Protein AF-A0A931XSV0-F1 (afdb_monomer)

pLDDT: mean 87.69, std 12.99, range [43.94, 98.12]

Structure (mmCIF, N/CA/C/O backbone):
data_AF-A0A931XSV0-F1
#
_entry.id   AF-A0A931XSV0-F1
#
loop_
_atom_site.group_PDB
_atom_site.id
_atom_site.type_symbol
_atom_site.label_atom_id
_atom_site.label_alt_id
_atom_site.label_comp_id
_atom_site.label_asym_id
_atom_site.label_entity_id
_atom_site.label_seq_id
_atom_site.pdbx_PDB_ins_code
_atom_site.Cartn_x
_atom_site.Cartn_y
_atom_site.Cartn_z
_atom_site.occupancy
_atom_site.B_iso_or_equiv
_atom_site.auth_seq_id
_atom_site.auth_comp_id
_atom_site.auth_asym_id
_atom_site.auth_atom_id
_atom_site.pdbx_PDB_model_num
ATOM 1 N N . MET A 1 1 ? 22.348 0.165 -26.382 1.00 43.94 1 MET A N 1
ATOM 2 C CA . MET A 1 1 ? 22.070 -1.229 -26.784 1.00 43.94 1 MET A CA 1
ATOM 3 C C . MET A 1 1 ? 22.343 -2.095 -25.566 1.00 43.94 1 MET A C 1
ATOM 5 O O . MET A 1 1 ? 23.506 -2.297 -25.241 1.00 43.94 1 MET A O 1
ATOM 9 N N . SER A 1 2 ? 21.307 -2.460 -24.807 1.00 51.25 2 SER A N 1
ATOM 10 C CA . SER A 1 2 ? 21.447 -3.382 -23.676 1.00 51.25 2 SER A CA 1
ATOM 11 C C . SER A 1 2 ? 21.764 -4.781 -24.208 1.00 51.25 2 SER A C 1
ATOM 13 O O . SER A 1 2 ? 21.258 -5.193 -25.251 1.00 51.25 2 SER A O 1
ATOM 15 N N . SER A 1 3 ? 22.662 -5.485 -23.521 1.00 49.41 3 SER A N 1
ATOM 16 C CA . SER A 1 3 ? 22.937 -6.900 -23.775 1.00 49.41 3 SER A CA 1
ATOM 17 C C . SER A 1 3 ? 21.634 -7.696 -23.617 1.00 49.41 3 SER A C 1
ATOM 19 O O . SER A 1 3 ? 20.941 -7.469 -22.620 1.00 49.41 3 SER A O 1
ATOM 21 N N . PRO A 1 4 ? 21.273 -8.604 -24.544 1.00 62.72 4 PRO A N 1
ATOM 22 C CA . PRO A 1 4 ? 20.068 -9.402 -24.405 1.00 62.72 4 PRO A CA 1
ATOM 23 C C . PRO A 1 4 ? 20.322 -10.419 -23.296 1.00 62.72 4 PRO A C 1
ATOM 25 O O . PRO A 1 4 ? 20.975 -11.444 -23.500 1.00 62.72 4 PRO A O 1
ATOM 28 N N . PHE A 1 5 ? 19.843 -10.117 -22.091 1.00 66.19 5 PHE A N 1
ATOM 29 C CA . PHE A 1 5 ? 19.685 -11.136 -21.067 1.00 66.19 5 PHE A CA 1
ATOM 30 C C . PHE A 1 5 ? 18.806 -12.231 -21.681 1.00 66.19 5 PHE A C 1
ATOM 32 O O . PHE A 1 5 ? 17.647 -12.002 -22.003 1.00 66.19 5 PHE A O 1
ATOM 39 N N . ALA A 1 6 ? 19.372 -13.418 -21.899 1.00 70.38 6 ALA A N 1
ATOM 40 C CA . ALA A 1 6 ? 18.656 -14.554 -22.485 1.00 70.38 6 ALA A CA 1
ATOM 41 C C . ALA A 1 6 ? 17.648 -15.193 -21.506 1.00 70.38 6 ALA A C 1
ATOM 43 O O . ALA A 1 6 ? 17.040 -16.216 -21.813 1.00 70.38 6 ALA A O 1
ATOM 44 N N . GLY A 1 7 ? 17.516 -14.621 -20.307 1.00 79.44 7 GLY A N 1
ATOM 45 C CA . GLY A 1 7 ? 16.634 -15.076 -19.247 1.00 79.44 7 GLY A CA 1
ATOM 46 C C . GLY A 1 7 ? 15.515 -14.077 -18.991 1.00 79.44 7 GLY A C 1
ATOM 47 O O . GLY A 1 7 ? 15.671 -12.876 -19.196 1.00 79.44 7 GLY A O 1
ATOM 48 N N . ARG A 1 8 ? 14.397 -14.603 -18.502 1.00 88.50 8 ARG A N 1
ATOM 49 C CA . ARG A 1 8 ? 13.262 -13.815 -18.028 1.00 88.50 8 ARG A CA 1
ATOM 50 C C . ARG A 1 8 ? 13.650 -13.071 -16.754 1.00 88.50 8 ARG A C 1
ATOM 52 O O . ARG A 1 8 ? 14.186 -13.697 -15.837 1.00 88.50 8 ARG A O 1
ATOM 59 N N . ILE A 1 9 ? 13.383 -11.769 -16.690 1.00 94.44 9 ILE A N 1
ATOM 60 C CA . ILE A 1 9 ? 13.589 -10.979 -15.473 1.00 94.44 9 ILE A CA 1
ATOM 61 C C . ILE A 1 9 ? 12.299 -11.020 -14.660 1.00 94.44 9 ILE A C 1
ATOM 63 O O . ILE A 1 9 ? 11.232 -10.669 -15.160 1.00 94.44 9 ILE A O 1
ATOM 67 N N . ILE A 1 10 ? 12.414 -11.456 -13.409 1.00 95.50 10 ILE A N 1
ATOM 68 C CA . ILE A 1 10 ? 11.329 -11.435 -12.434 1.00 95.50 10 ILE A CA 1
ATOM 69 C C . ILE A 1 10 ? 11.741 -10.482 -11.320 1.00 95.50 10 ILE A C 1
ATOM 71 O O . ILE A 1 10 ? 12.793 -10.668 -10.707 1.00 95.50 10 ILE A O 1
ATOM 75 N N . ASP A 1 11 ? 10.909 -9.482 -11.073 1.00 96.12 11 ASP A N 1
ATOM 76 C CA . ASP A 1 11 ? 11.071 -8.552 -9.969 1.00 96.12 11 ASP A CA 1
ATOM 77 C C . ASP A 1 11 ? 10.374 -9.094 -8.713 1.00 96.12 11 ASP A C 1
ATOM 79 O O . ASP A 1 11 ? 9.203 -9.475 -8.721 1.00 96.12 11 ASP A O 1
ATOM 83 N N . GLY A 1 12 ? 11.135 -9.187 -7.629 1.00 96.81 12 GLY A N 1
ATOM 84 C CA . GLY A 1 12 ? 10.663 -9.720 -6.358 1.00 96.81 12 GLY A CA 1
ATOM 85 C C . GLY A 1 12 ? 10.227 -8.652 -5.362 1.00 96.81 12 GLY A C 1
ATOM 86 O O . GLY A 1 12 ? 9.845 -9.043 -4.263 1.00 96.81 12 GLY A O 1
ATOM 87 N N . ASP A 1 13 ? 10.330 -7.362 -5.700 1.00 96.19 13 ASP A N 1
ATOM 88 C CA . ASP A 1 13 ? 10.204 -6.253 -4.742 1.00 96.19 13 ASP A CA 1
ATOM 89 C C . ASP A 1 13 ? 9.574 -4.993 -5.366 1.00 96.19 13 ASP A C 1
ATOM 91 O O . ASP A 1 13 ? 10.061 -3.868 -5.233 1.00 96.19 13 ASP A O 1
ATOM 95 N N . GLY A 1 14 ? 8.473 -5.177 -6.091 1.00 95.44 14 GLY A N 1
ATOM 96 C CA . GLY A 1 14 ? 7.658 -4.068 -6.565 1.00 95.44 14 GLY A CA 1
ATOM 97 C C . GLY A 1 14 ? 6.791 -3.492 -5.442 1.00 95.44 14 GLY A C 1
ATOM 98 O O . GLY A 1 14 ? 6.432 -4.183 -4.488 1.00 95.44 14 GLY A O 1
ATOM 99 N N . HIS A 1 15 ? 6.398 -2.221 -5.562 1.00 94.69 15 HIS A N 1
ATOM 100 C CA . HIS A 1 15 ? 5.630 -1.528 -4.525 1.00 94.69 15 HIS A CA 1
ATOM 101 C C . HIS A 1 15 ? 4.469 -0.704 -5.078 1.00 94.69 15 HIS A C 1
ATOM 103 O O . HIS A 1 15 ? 4.613 0.047 -6.039 1.00 94.69 15 HIS A O 1
ATOM 109 N N . VAL A 1 16 ? 3.317 -0.766 -4.415 1.00 93.44 16 VAL A N 1
ATOM 110 C CA . VAL A 1 16 ? 2.177 0.114 -4.704 1.00 93.44 16 VAL A CA 1
ATOM 111 C C . VAL A 1 16 ? 2.040 1.187 -3.634 1.00 93.44 16 VAL A C 1
ATOM 113 O O . VAL A 1 16 ? 2.236 0.934 -2.444 1.00 93.44 16 VAL A O 1
ATOM 116 N N . MET A 1 17 ? 1.690 2.396 -4.067 1.00 91.06 17 MET A N 1
ATOM 117 C CA . MET A 1 17 ? 1.269 3.465 -3.165 1.00 91.06 17 MET A CA 1
ATOM 118 C C . MET A 1 17 ? -0.213 3.279 -2.850 1.00 91.06 17 MET A C 1
ATOM 120 O O . MET A 1 17 ? -1.023 3.131 -3.763 1.00 91.06 17 MET A O 1
ATOM 124 N N . GLU A 1 18 ? -0.565 3.284 -1.569 1.00 92.56 18 GLU A N 1
ATOM 125 C CA . GLU A 1 18 ? -1.926 3.017 -1.116 1.00 92.56 18 GLU A CA 1
ATOM 126 C C . GLU A 1 18 ? -2.913 4.131 -1.491 1.00 92.56 18 GLU A C 1
ATOM 128 O O . GLU A 1 18 ? -2.646 5.323 -1.315 1.00 92.56 18 GLU A O 1
ATOM 133 N N . ASP A 1 19 ? -4.106 3.727 -1.934 1.00 93.19 19 ASP A N 1
ATOM 134 C CA . ASP A 1 19 ? -5.273 4.600 -2.048 1.00 93.19 19 ASP A CA 1
ATOM 135 C C . ASP A 1 19 ? -5.980 4.682 -0.689 1.00 93.19 19 ASP A C 1
ATOM 137 O O . ASP A 1 19 ? -6.905 3.922 -0.393 1.00 93.19 19 ASP A O 1
ATOM 141 N N . ASN A 1 20 ? -5.522 5.598 0.171 1.00 94.44 20 ASN A N 1
ATOM 142 C CA . ASN A 1 20 ? -6.129 5.789 1.490 1.00 94.44 20 ASN A CA 1
ATOM 143 C C . ASN A 1 20 ? -7.650 6.045 1.407 1.00 94.44 20 ASN A C 1
ATOM 145 O O . ASN A 1 20 ? -8.379 5.391 2.153 1.00 94.44 20 ASN A O 1
ATOM 149 N N . PRO A 1 21 ? -8.168 6.947 0.545 1.00 95.12 21 PRO A N 1
ATOM 150 C CA . PRO A 1 21 ? -9.611 7.096 0.340 1.00 95.12 21 PRO A CA 1
ATOM 151 C C . PRO A 1 21 ? -10.333 5.790 -0.010 1.00 95.12 21 PRO A C 1
ATOM 153 O O . PRO A 1 21 ? -11.369 5.501 0.597 1.00 95.12 21 PRO A O 1
ATOM 156 N N . GLY A 1 22 ? -9.784 5.007 -0.942 1.00 95.62 22 GLY A N 1
ATOM 157 C CA . GLY A 1 22 ? -10.323 3.706 -1.339 1.00 95.62 22 GLY A CA 1
ATOM 158 C C . GLY A 1 22 ? -10.398 2.735 -0.164 1.00 95.62 22 GLY A C 1
ATOM 159 O O . GLY A 1 22 ? -11.478 2.244 0.160 1.00 95.62 22 GLY A O 1
ATOM 160 N N . ILE A 1 23 ? -9.290 2.548 0.557 1.00 97.38 23 ILE A N 1
ATOM 161 C CA . ILE A 1 23 ? -9.231 1.670 1.738 1.00 97.38 23 ILE A CA 1
ATOM 162 C C . ILE A 1 23 ? -10.242 2.129 2.797 1.00 97.38 23 ILE A C 1
ATOM 164 O O . ILE A 1 23 ? -11.041 1.340 3.298 1.00 97.38 23 ILE A O 1
ATOM 168 N N . ILE A 1 24 ? -10.294 3.429 3.108 1.00 97.88 24 ILE A N 1
ATOM 169 C CA . ILE A 1 24 ? -11.251 3.983 4.080 1.00 97.88 24 ILE A CA 1
ATOM 170 C C . ILE A 1 24 ? -12.700 3.656 3.689 1.00 97.88 24 ILE A C 1
ATOM 172 O O . ILE A 1 24 ? -13.510 3.330 4.563 1.00 97.88 24 ILE A O 1
ATOM 176 N N . ALA A 1 25 ? -13.044 3.720 2.399 1.00 97.50 25 ALA A N 1
ATOM 177 C CA . ALA A 1 25 ? -14.387 3.402 1.915 1.00 97.50 25 ALA A CA 1
ATOM 178 C C . ALA A 1 25 ? -14.789 1.936 2.175 1.00 97.50 25 ALA A C 1
ATOM 180 O O . ALA A 1 25 ? -15.981 1.654 2.345 1.00 97.50 25 ALA A O 1
ATOM 181 N N . HIS A 1 26 ? -13.816 1.028 2.286 1.00 98.12 26 HIS A N 1
ATOM 182 C CA . HIS A 1 26 ? -14.020 -0.391 2.579 1.00 98.12 26 HIS A CA 1
ATOM 183 C C . HIS A 1 26 ? -13.959 -0.744 4.077 1.00 98.12 26 HIS A C 1
ATOM 185 O O . HIS A 1 26 ? -14.482 -1.782 4.482 1.00 98.12 26 HIS A O 1
ATOM 191 N N . MET A 1 27 ? -13.437 0.134 4.940 1.00 97.62 27 MET A N 1
ATOM 192 C CA . MET A 1 27 ? -13.408 -0.099 6.393 1.00 97.62 27 MET A CA 1
ATOM 193 C C . MET A 1 27 ? -14.818 -0.147 6.997 1.0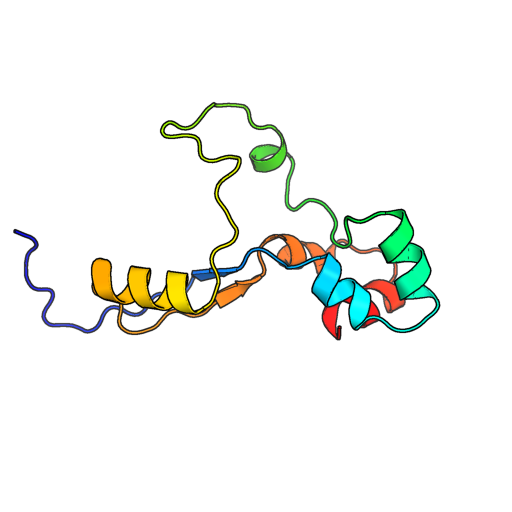0 97.62 27 MET A C 1
ATOM 195 O O . MET A 1 27 ? -15.698 0.591 6.568 1.00 97.62 27 MET A O 1
ATOM 199 N N . ALA A 1 28 ? -15.054 -0.952 8.033 1.00 94.31 28 ALA A N 1
ATOM 200 C CA . ALA A 1 28 ? -16.323 -0.949 8.770 1.00 94.31 28 ALA A CA 1
ATOM 201 C C . ALA A 1 28 ? -16.368 0.146 9.858 1.00 94.31 28 ALA A C 1
ATOM 203 O O . ALA A 1 28 ? -15.330 0.600 10.352 1.00 94.31 28 ALA A O 1
ATOM 204 N N . ALA A 1 29 ? -17.574 0.547 10.269 1.00 93.69 29 ALA A N 1
ATOM 205 C CA . ALA A 1 29 ? -17.762 1.371 11.464 1.00 93.69 29 ALA A CA 1
ATOM 206 C C . ALA A 1 29 ? -17.338 0.595 12.734 1.00 93.69 29 ALA A C 1
ATOM 208 O O . ALA A 1 29 ? -17.525 -0.624 12.779 1.00 93.69 29 ALA A O 1
ATOM 209 N N . PRO A 1 30 ? -16.777 1.251 13.772 1.00 94.31 30 PRO A N 1
ATOM 210 C CA . PRO A 1 30 ? -16.536 2.695 13.896 1.00 94.31 30 PRO A CA 1
ATOM 211 C C . PRO A 1 30 ? -15.185 3.166 13.310 1.00 94.31 30 PRO A C 1
ATOM 213 O O . PRO A 1 30 ? -14.801 4.333 13.444 1.00 94.31 30 PRO A O 1
ATOM 216 N N . TYR A 1 31 ? -14.392 2.254 12.736 1.00 96.38 31 TYR A N 1
ATOM 217 C CA . TYR A 1 31 ? -13.028 2.564 12.306 1.00 96.38 31 TYR A CA 1
ATOM 218 C C . TYR A 1 31 ? -12.981 3.411 11.039 1.00 96.38 31 TYR A C 1
ATOM 220 O O . TYR A 1 31 ? -12.095 4.257 10.928 1.00 96.38 31 TYR A O 1
ATOM 228 N N . ARG A 1 32 ? -13.961 3.265 10.140 1.00 96.75 32 ARG A N 1
ATOM 229 C CA . ARG A 1 32 ? -14.138 4.155 8.985 1.00 96.75 32 ARG A CA 1
ATOM 230 C C . ARG A 1 32 ? -14.219 5.621 9.410 1.00 96.75 32 ARG A C 1
ATOM 232 O O . ARG A 1 32 ? -13.486 6.447 8.880 1.00 96.75 32 ARG A O 1
ATOM 239 N N . GLU A 1 33 ? -15.053 5.957 10.391 1.00 95.50 33 GLU A N 1
ATOM 240 C CA . GLU A 1 33 ? -15.264 7.336 10.852 1.00 95.50 33 GLU A CA 1
ATOM 241 C C . GLU A 1 33 ? -14.031 7.896 11.579 1.00 95.50 33 GLU A C 1
ATOM 243 O O . GLU A 1 33 ? -13.758 9.100 11.569 1.00 95.50 33 GLU A O 1
ATOM 248 N N . ILE A 1 34 ? -13.263 7.031 12.245 1.00 92.12 34 ILE A N 1
ATOM 249 C CA . ILE A 1 34 ? -11.965 7.398 12.826 1.00 92.12 34 ILE A CA 1
ATOM 250 C C . ILE A 1 34 ? -10.960 7.710 11.710 1.00 92.12 34 ILE A C 1
ATOM 252 O O . ILE A 1 34 ? -10.311 8.757 11.753 1.00 92.12 34 ILE A O 1
ATOM 256 N N . ALA A 1 35 ? -10.870 6.843 10.702 1.00 94.12 35 ALA A N 1
ATOM 257 C CA . ALA A 1 35 ? -9.935 6.966 9.593 1.00 94.12 35 ALA A CA 1
ATOM 258 C C . ALA A 1 35 ? -10.245 8.177 8.694 1.00 94.12 35 ALA A C 1
ATOM 260 O O . ALA A 1 35 ? -9.341 8.950 8.376 1.00 94.12 35 ALA A O 1
ATOM 261 N N . GLN A 1 36 ? -11.523 8.430 8.386 1.00 94.81 36 GLN A N 1
ATOM 262 C CA . GLN A 1 36 ? -11.982 9.601 7.623 1.00 94.81 36 GLN A CA 1
ATOM 263 C C . GLN A 1 36 ? -11.540 10.929 8.248 1.00 94.81 36 GLN A C 1
ATOM 265 O O . GLN A 1 36 ? -11.166 11.854 7.532 1.00 94.81 36 GLN A O 1
ATOM 270 N N . ARG A 1 37 ? -11.541 11.030 9.585 1.00 91.81 37 ARG A N 1
ATOM 271 C CA . ARG A 1 37 ? -11.099 12.244 10.293 1.00 91.81 37 ARG A CA 1
ATOM 272 C C . ARG A 1 37 ? -9.594 12.489 10.191 1.00 91.81 37 ARG A C 1
ATOM 274 O O . ARG A 1 37 ? -9.161 13.626 10.357 1.00 91.81 37 ARG A O 1
ATOM 281 N N . ARG A 1 38 ? -8.793 11.440 9.980 1.00 86.69 38 ARG A N 1
ATOM 282 C CA . ARG A 1 38 ? -7.325 11.523 9.919 1.00 86.69 38 ARG A CA 1
ATOM 283 C C . ARG A 1 38 ? -6.793 11.596 8.490 1.00 86.69 38 ARG A C 1
ATOM 285 O O . ARG A 1 38 ? -5.778 12.252 8.284 1.00 86.69 38 ARG A O 1
ATOM 292 N N . GLY A 1 39 ? -7.416 10.906 7.534 1.00 84.88 39 GLY A N 1
ATOM 293 C CA . GLY A 1 39 ? -6.978 10.806 6.132 1.00 84.88 39 GLY A CA 1
ATOM 294 C C . GLY A 1 39 ? -5.703 9.975 5.904 1.00 84.88 39 GLY A C 1
ATOM 295 O O . GLY A 1 39 ? -5.516 9.407 4.831 1.00 84.88 39 GLY A O 1
ATOM 296 N N . VAL A 1 40 ? -4.846 9.850 6.921 1.00 87.12 40 VAL A N 1
ATOM 297 C CA . VAL A 1 40 ? -3.697 8.937 6.963 1.00 87.12 40 VAL A CA 1
ATOM 298 C C . VAL A 1 40 ? -4.036 7.763 7.875 1.00 87.12 40 VAL A C 1
ATOM 300 O O . VAL A 1 40 ? -4.375 7.966 9.043 1.00 87.12 40 VAL A O 1
ATOM 303 N N . ILE A 1 41 ? -3.958 6.546 7.330 1.00 95.38 41 ILE A N 1
ATOM 304 C CA . ILE A 1 41 ? -4.474 5.330 7.981 1.00 95.38 41 ILE A CA 1
ATOM 305 C C . ILE A 1 41 ? -3.393 4.345 8.427 1.00 95.38 41 ILE A C 1
ATOM 307 O O . ILE A 1 41 ? -3.682 3.488 9.261 1.00 95.38 41 ILE A O 1
ATOM 311 N N . PHE A 1 42 ? -2.159 4.510 7.946 1.00 95.38 42 PHE A N 1
ATOM 312 C CA . PHE A 1 42 ? -0.985 3.760 8.388 1.00 95.38 42 PHE A CA 1
ATOM 313 C C . PHE A 1 42 ? 0.021 4.683 9.092 1.00 95.38 42 PHE A C 1
ATOM 315 O O . PHE A 1 42 ? 0.129 5.864 8.748 1.00 95.38 42 PHE A O 1
ATOM 322 N N . PRO A 1 43 ? 0.762 4.180 10.092 1.00 93.06 43 PRO A N 1
ATOM 323 C CA . PRO A 1 43 ? 1.831 4.941 10.729 1.00 93.06 43 PRO A CA 1
ATOM 324 C C . PRO A 1 43 ? 3.027 5.129 9.773 1.00 93.06 43 PRO A C 1
ATOM 326 O O . PRO A 1 43 ? 3.179 4.374 8.815 1.00 93.06 43 PRO A O 1
ATOM 329 N N . PRO A 1 44 ? 3.920 6.103 10.025 1.00 89.50 44 PRO A N 1
ATOM 330 C CA . PRO A 1 44 ? 5.103 6.309 9.191 1.00 89.50 44 PRO A CA 1
ATOM 331 C C . PRO A 1 44 ? 6.070 5.110 9.227 1.00 89.50 44 PRO A C 1
ATOM 333 O O . PRO A 1 44 ? 6.312 4.494 10.277 1.00 89.50 44 PRO A O 1
ATOM 336 N N . LEU A 1 45 ? 6.670 4.805 8.070 1.00 87.44 45 LEU A N 1
ATOM 337 C CA . LEU A 1 45 ? 7.597 3.679 7.907 1.00 87.44 45 LEU A CA 1
ATOM 338 C C . LEU A 1 45 ? 8.935 3.916 8.612 1.00 87.44 45 LEU A C 1
ATOM 340 O O . LEU A 1 45 ? 9.415 3.041 9.327 1.00 87.44 45 LEU A O 1
ATOM 344 N N . ASP A 1 46 ? 9.495 5.113 8.504 1.00 83.19 46 ASP A N 1
ATOM 345 C CA . ASP A 1 46 ? 10.692 5.530 9.228 1.00 83.19 46 ASP A CA 1
ATOM 346 C C . ASP A 1 46 ? 10.854 7.056 9.168 1.00 83.19 46 ASP A C 1
ATOM 348 O O . ASP A 1 46 ? 10.097 7.766 8.502 1.00 83.19 46 ASP A O 1
ATOM 352 N N . HIS A 1 47 ? 11.844 7.559 9.901 1.00 80.50 47 HIS A N 1
ATOM 353 C CA . HIS A 1 47 ? 12.155 8.985 9.966 1.00 80.50 47 HIS A CA 1
ATOM 354 C C . HIS A 1 47 ? 13.066 9.457 8.821 1.00 80.50 47 HIS A C 1
ATOM 356 O O . HIS A 1 47 ? 13.099 10.650 8.529 1.00 80.50 47 HIS A O 1
ATOM 362 N N . LEU A 1 48 ? 13.799 8.549 8.170 1.00 79.06 48 LEU A N 1
ATOM 363 C CA . LEU A 1 48 ? 14.796 8.880 7.152 1.00 79.06 48 LEU A CA 1
ATOM 364 C C . LEU A 1 48 ? 14.125 9.283 5.833 1.00 79.06 48 LEU A C 1
ATOM 366 O O . LEU A 1 48 ? 14.410 10.350 5.291 1.00 79.06 48 LEU A O 1
A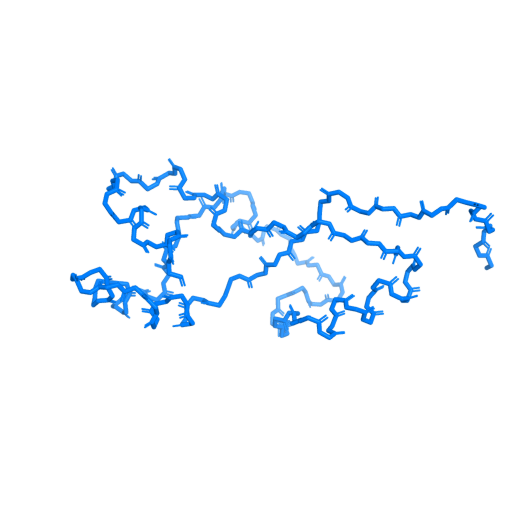TOM 370 N N . HIS A 1 49 ? 13.175 8.481 5.355 1.00 74.44 49 HIS A N 1
ATOM 371 C CA . HIS A 1 49 ? 12.409 8.750 4.139 1.00 74.44 49 HIS A CA 1
ATOM 372 C C . HIS A 1 49 ? 11.380 9.869 4.343 1.00 74.44 49 HIS A C 1
ATOM 374 O O . HIS A 1 49 ? 11.107 10.639 3.417 1.00 74.44 49 HIS A O 1
ATOM 380 N N . ALA A 1 50 ? 10.855 10.017 5.565 1.00 68.50 50 ALA A N 1
ATOM 381 C CA . ALA A 1 50 ? 9.957 11.113 5.928 1.00 68.50 50 ALA A CA 1
ATOM 382 C C . ALA A 1 50 ? 10.670 12.474 5.995 1.00 68.50 50 ALA A C 1
ATOM 384 O O . ALA A 1 50 ? 10.048 13.502 5.729 1.00 68.50 50 ALA A O 1
ATOM 385 N N . GLY A 1 51 ? 11.968 12.486 6.317 1.00 66.62 51 GLY A N 1
ATOM 386 C CA . GLY A 1 51 ? 12.743 13.708 6.526 1.00 66.62 51 GLY A CA 1
ATOM 387 C C . GLY A 1 51 ? 12.997 14.543 5.269 1.00 66.62 51 GLY A C 1
ATOM 388 O O . GLY A 1 51 ? 13.386 15.698 5.407 1.00 66.62 51 GLY A O 1
ATOM 389 N N . ARG A 1 52 ? 12.787 13.989 4.059 1.00 66.19 52 ARG A N 1
ATOM 390 C CA . ARG A 1 52 ? 12.998 14.672 2.759 1.00 66.19 52 ARG A CA 1
ATOM 391 C C . ARG A 1 52 ? 14.297 15.489 2.716 1.00 66.19 52 ARG A C 1
ATOM 393 O O . ARG A 1 52 ? 14.330 16.598 2.195 1.00 66.19 52 ARG A O 1
ATOM 400 N N . ALA A 1 53 ? 15.367 14.931 3.282 1.00 67.62 53 ALA A N 1
ATOM 401 C CA . ALA A 1 53 ? 16.617 15.652 3.521 1.00 67.62 53 ALA A CA 1
ATOM 402 C C . ALA A 1 53 ? 17.360 16.055 2.233 1.00 67.62 53 ALA A C 1
ATOM 404 O O . ALA A 1 53 ? 18.345 16.786 2.302 1.00 67.62 53 ALA A O 1
ATOM 405 N N . VAL A 1 54 ? 16.900 15.579 1.071 1.00 67.12 54 VAL A N 1
ATOM 406 C CA . VAL A 1 54 ? 17.423 15.926 -0.249 1.00 67.12 54 VAL A CA 1
ATOM 407 C C . VAL A 1 54 ? 16.282 16.044 -1.259 1.00 67.12 54 VAL A C 1
ATOM 409 O O . VAL A 1 54 ? 15.343 15.245 -1.253 1.00 67.12 54 VAL A O 1
ATOM 412 N N . GLU A 1 55 ? 16.379 17.026 -2.151 1.00 66.75 55 GLU A N 1
ATOM 413 C CA . GLU A 1 55 ? 15.557 17.096 -3.356 1.00 66.75 55 GLU A CA 1
ATOM 414 C C . GLU A 1 55 ? 16.116 16.112 -4.393 1.00 66.75 55 GLU A C 1
ATOM 416 O O . GLU A 1 55 ? 17.329 16.023 -4.579 1.00 66.75 55 GLU A O 1
ATOM 421 N N . THR A 1 56 ? 15.251 15.340 -5.055 1.00 62.47 56 THR A N 1
ATOM 422 C CA . THR A 1 56 ? 15.661 14.406 -6.117 1.00 62.47 56 THR A CA 1
ATOM 423 C C . THR A 1 56 ? 15.111 14.891 -7.460 1.00 62.47 56 THR A C 1
ATOM 425 O O . THR A 1 56 ? 13.910 14.741 -7.706 1.00 62.47 56 THR A O 1
ATOM 428 N N . PRO A 1 57 ? 15.950 15.488 -8.327 1.00 60.22 57 PRO A N 1
ATOM 429 C CA . PRO A 1 57 ? 15.567 15.829 -9.692 1.00 60.22 57 PRO A CA 1
ATOM 430 C C . PRO A 1 57 ? 15.484 14.577 -10.590 1.00 60.22 57 PRO A C 1
ATOM 432 O O . PRO A 1 57 ? 16.328 13.690 -10.461 1.00 60.22 57 PRO A O 1
ATOM 435 N N . PRO A 1 58 ? 14.539 14.509 -11.548 1.00 63.78 58 PRO A N 1
ATOM 436 C CA . PRO A 1 58 ? 13.372 15.378 -11.681 1.00 63.78 58 PRO A CA 1
ATOM 437 C C . PRO A 1 58 ? 12.351 15.086 -10.574 1.00 63.78 58 PRO A C 1
ATOM 439 O O . PRO A 1 58 ? 12.181 13.931 -10.179 1.00 63.78 58 PRO A O 1
ATOM 442 N N . GLN A 1 59 ? 11.674 16.143 -10.114 1.00 63.75 59 GLN A N 1
ATOM 443 C CA . GLN A 1 59 ? 10.773 16.193 -8.956 1.00 63.75 59 GLN A CA 1
ATOM 444 C C . GLN A 1 59 ? 10.089 14.845 -8.665 1.00 63.75 59 GLN A C 1
ATOM 446 O O . GLN A 1 59 ? 9.222 14.365 -9.400 1.00 63.75 59 GLN A O 1
ATOM 451 N N . ARG A 1 60 ? 10.571 14.177 -7.613 1.00 63.72 60 ARG A N 1
ATOM 452 C CA . ARG A 1 60 ? 10.011 12.913 -7.115 1.00 63.72 60 ARG A CA 1
ATOM 453 C C . ARG A 1 60 ? 8.593 13.113 -6.580 1.00 63.72 60 ARG A C 1
ATOM 455 O O . ARG A 1 60 ? 7.730 12.258 -6.748 1.00 63.72 60 ARG A O 1
ATOM 462 N N . ASP A 1 61 ? 8.374 14.251 -5.934 1.00 60.66 61 ASP A N 1
ATOM 463 C CA . ASP A 1 61 ? 7.138 14.576 -5.242 1.00 60.66 61 ASP A CA 1
ATOM 464 C C . ASP A 1 61 ? 6.110 15.173 -6.224 1.00 60.66 61 ASP A C 1
ATOM 466 O O . ASP A 1 61 ? 6.464 15.967 -7.092 1.00 60.66 61 ASP A O 1
ATOM 470 N N . GLY A 1 62 ? 4.834 14.793 -6.090 1.00 62.03 62 GLY A N 1
ATOM 471 C CA . GLY A 1 62 ? 3.746 15.290 -6.948 1.00 62.03 62 GLY A CA 1
ATOM 472 C C . GLY A 1 62 ? 3.503 14.486 -8.229 1.00 62.03 62 GLY A C 1
ATOM 473 O O . GLY A 1 62 ? 2.614 14.836 -9.004 1.00 62.03 62 GLY A O 1
ATOM 474 N N . ARG A 1 63 ? 4.244 13.392 -8.448 1.00 73.31 63 ARG A N 1
ATOM 475 C CA . ARG A 1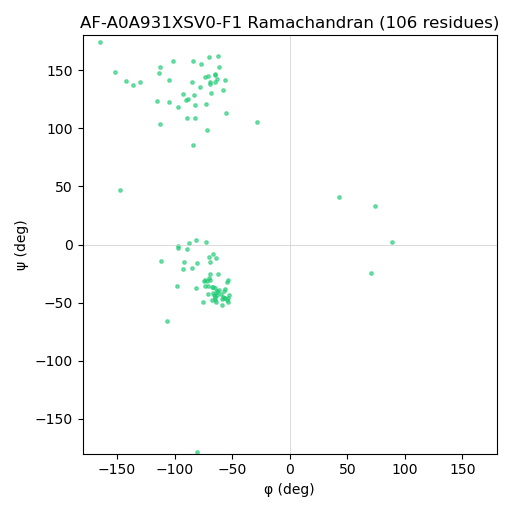 63 ? 3.902 12.420 -9.493 1.00 73.31 63 ARG A CA 1
ATOM 476 C C . ARG A 1 63 ? 2.567 11.747 -9.147 1.00 73.31 63 ARG A C 1
ATOM 478 O O . ARG A 1 63 ? 2.337 11.455 -7.970 1.00 73.31 63 ARG A O 1
ATOM 485 N N . PRO A 1 64 ? 1.688 11.509 -10.135 1.00 77.69 64 PRO A N 1
ATOM 486 C CA . PRO A 1 64 ? 0.457 10.773 -9.891 1.00 77.69 64 PRO A CA 1
ATOM 487 C C . PRO A 1 64 ? 0.780 9.356 -9.407 1.00 77.69 64 PRO A C 1
ATOM 489 O O . PRO A 1 64 ? 1.834 8.803 -9.732 1.00 77.69 64 PRO A O 1
ATOM 492 N N . GLY A 1 65 ? -0.135 8.771 -8.635 1.00 81.19 65 GLY A N 1
ATOM 493 C CA . GLY A 1 65 ? -0.046 7.359 -8.279 1.00 81.19 65 GLY A CA 1
ATOM 494 C C . GLY A 1 65 ? 0.025 6.486 -9.535 1.00 81.19 65 GLY A C 1
ATOM 495 O O . GLY A 1 65 ? -0.633 6.774 -10.536 1.00 81.19 65 GLY A O 1
ATOM 496 N N . VAL A 1 66 ? 0.839 5.433 -9.482 1.00 89.12 66 VAL A N 1
ATOM 497 C CA . VAL A 1 66 ? 0.982 4.469 -10.578 1.00 89.12 66 VAL A CA 1
ATOM 498 C C . VAL A 1 66 ? -0.057 3.368 -10.386 1.00 89.12 66 VAL A C 1
ATOM 500 O O . VAL A 1 66 ? 0.040 2.573 -9.454 1.00 89.12 66 VAL A O 1
ATOM 503 N N . GLY A 1 67 ? -1.067 3.357 -11.255 1.00 91.62 67 GLY A N 1
ATOM 504 C CA . GLY A 1 67 ? -2.066 2.291 -11.321 1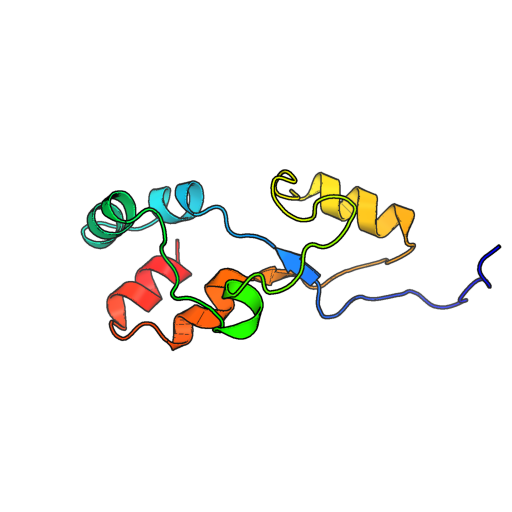.00 91.62 67 GLY A CA 1
ATOM 505 C C . GLY A 1 67 ? -1.574 1.056 -12.090 1.00 91.62 67 GLY A C 1
ATOM 506 O O . GLY A 1 67 ? -0.436 1.041 -12.573 1.00 91.62 67 GLY A O 1
ATOM 507 N N . PRO A 1 68 ? -2.429 0.030 -12.244 1.00 93.81 68 PRO A N 1
ATOM 508 C CA . PRO A 1 68 ? -2.088 -1.215 -12.935 1.00 93.81 68 PRO A CA 1
ATOM 509 C C . PRO A 1 68 ? -1.510 -1.008 -14.342 1.00 93.81 68 PRO A C 1
ATOM 511 O O . PRO A 1 68 ? -0.501 -1.609 -14.694 1.00 93.81 68 PRO A O 1
ATOM 514 N N . GLU A 1 69 ? -2.094 -0.112 -15.132 1.00 95.00 69 GLU A N 1
ATOM 51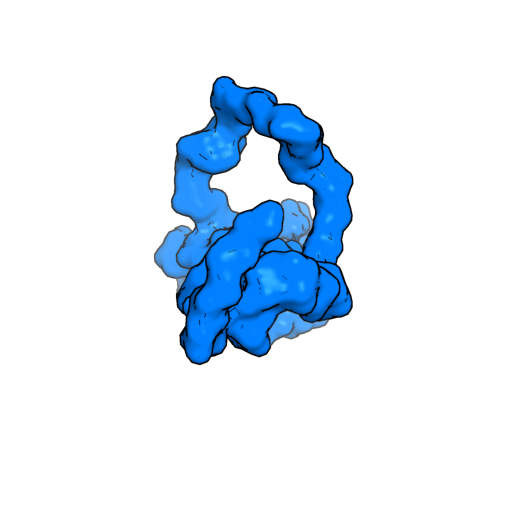5 C CA . GLU A 1 69 ? -1.682 0.174 -16.509 1.00 95.00 69 GLU A CA 1
ATOM 516 C C . GLU A 1 69 ? -0.298 0.826 -16.560 1.00 95.00 69 GLU A C 1
ATOM 518 O O . GLU A 1 69 ? 0.500 0.529 -17.447 1.00 95.00 69 GLU A O 1
ATOM 523 N N . GLY A 1 70 ? 0.004 1.691 -15.587 1.00 93.75 70 GLY A N 1
ATOM 524 C CA . GLY A 1 70 ? 1.323 2.303 -15.455 1.00 93.75 70 GLY A CA 1
ATOM 525 C C . GLY A 1 70 ? 2.393 1.279 -15.079 1.00 93.75 70 GLY A C 1
ATOM 526 O O . GLY A 1 70 ? 3.505 1.345 -15.596 1.00 93.75 70 GLY A O 1
ATOM 527 N N . TRP A 1 71 ? 2.042 0.301 -14.239 1.00 95.56 71 TRP A N 1
ATOM 528 C CA . TRP A 1 71 ? 2.911 -0.833 -13.936 1.00 95.56 71 TRP A CA 1
ATOM 529 C C . TRP A 1 71 ? 3.167 -1.693 -15.170 1.00 95.56 71 TRP A C 1
ATOM 531 O O . TRP A 1 71 ? 4.322 -1.942 -15.485 1.00 95.56 71 TRP A O 1
ATOM 541 N N . LEU A 1 72 ? 2.126 -2.085 -15.909 1.00 95.94 72 LEU A N 1
ATOM 542 C CA . LEU A 1 72 ? 2.284 -2.875 -17.135 1.00 95.94 72 LEU A CA 1
ATOM 543 C C . LEU A 1 72 ? 3.188 -2.167 -18.154 1.00 95.94 72 LEU A C 1
ATOM 545 O O . LEU A 1 72 ? 4.132 -2.771 -18.653 1.00 95.94 72 LEU A O 1
ATOM 549 N N . ALA A 1 73 ? 2.964 -0.870 -18.385 1.00 95.62 73 ALA A N 1
ATOM 550 C CA . ALA A 1 73 ? 3.803 -0.078 -19.279 1.00 95.62 73 ALA A CA 1
ATOM 551 C C . ALA A 1 73 ? 5.267 -0.011 -18.811 1.00 95.62 73 ALA A C 1
ATOM 553 O O . ALA A 1 73 ? 6.174 -0.078 -19.635 1.00 95.62 73 ALA A O 1
ATOM 554 N N . PHE A 1 74 ? 5.506 0.110 -17.500 1.00 94.25 74 PHE A N 1
ATOM 555 C CA . PHE A 1 74 ? 6.855 0.096 -16.938 1.00 94.25 74 PHE A CA 1
ATOM 556 C C . PHE A 1 74 ? 7.544 -1.257 -17.136 1.00 94.25 74 PHE A C 1
ATOM 558 O O . PHE A 1 74 ? 8.684 -1.281 -17.589 1.00 94.25 74 PHE A O 1
ATOM 565 N N . LEU A 1 75 ? 6.862 -2.365 -16.827 1.00 95.38 75 LEU A N 1
ATOM 566 C CA . LEU A 1 75 ? 7.401 -3.719 -16.983 1.00 95.38 75 LEU A CA 1
ATOM 567 C C . LEU A 1 75 ? 7.810 -3.994 -18.437 1.00 95.38 75 LEU A C 1
ATOM 569 O O . LEU A 1 75 ? 8.923 -4.468 -18.674 1.00 95.38 75 LEU A O 1
ATOM 573 N N . ASP A 1 76 ? 6.957 -3.612 -19.392 1.00 95.56 76 ASP A N 1
ATOM 574 C CA . ASP A 1 76 ? 7.233 -3.726 -20.826 1.00 95.56 76 ASP A CA 1
ATOM 575 C C . ASP A 1 76 ? 8.435 -2.863 -21.257 1.00 95.56 76 ASP A C 1
ATOM 577 O O . ASP A 1 76 ? 9.296 -3.337 -22.000 1.00 95.56 76 ASP A O 1
ATOM 581 N N . ASP A 1 77 ? 8.526 -1.616 -20.777 1.00 94.44 77 ASP A N 1
ATOM 582 C CA . ASP A 1 77 ? 9.605 -0.673 -21.121 1.00 94.44 77 ASP A CA 1
ATOM 583 C C . ASP A 1 77 ? 10.985 -1.167 -20.661 1.00 94.44 77 ASP A C 1
ATOM 585 O O . ASP A 1 77 ? 11.974 -1.072 -21.393 1.00 94.44 77 ASP A O 1
ATOM 589 N N . VAL A 1 78 ? 11.060 -1.742 -19.458 1.00 93.12 78 VAL A N 1
ATOM 590 C CA . VAL A 1 78 ? 12.332 -2.187 -18.864 1.00 93.12 78 VAL A CA 1
ATOM 591 C C . VAL A 1 78 ? 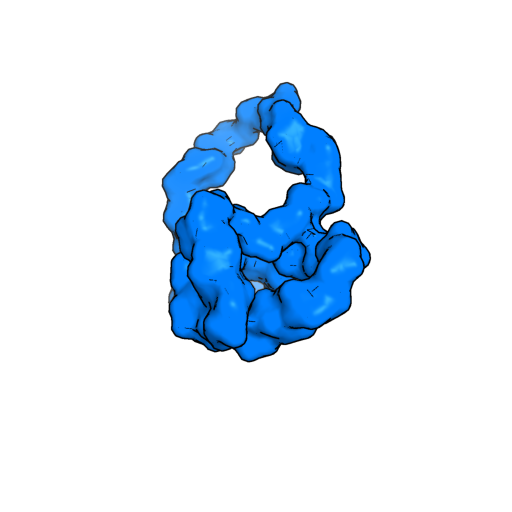12.622 -3.679 -19.067 1.00 93.12 78 VAL A C 1
ATOM 593 O O . VAL A 1 78 ? 13.696 -4.149 -18.686 1.00 93.12 78 VAL A O 1
ATOM 596 N N . GLY A 1 79 ? 11.701 -4.423 -19.687 1.00 93.88 79 GLY A N 1
ATOM 597 C CA . GLY A 1 79 ? 11.854 -5.847 -19.993 1.00 93.88 79 GLY A CA 1
ATOM 598 C C . GLY A 1 79 ? 11.733 -6.776 -18.779 1.00 93.88 79 GLY A C 1
ATOM 599 O O . GLY A 1 79 ? 12.415 -7.802 -18.728 1.00 93.88 79 GLY A O 1
ATOM 600 N N . ILE A 1 80 ? 10.897 -6.424 -17.797 1.00 95.62 80 ILE A N 1
ATOM 601 C CA . ILE A 1 80 ? 10.547 -7.296 -16.665 1.00 95.62 80 ILE A CA 1
ATOM 602 C C . ILE A 1 80 ? 9.282 -8.078 -17.023 1.00 95.62 80 ILE A C 1
ATOM 604 O O . ILE A 1 80 ? 8.285 -7.501 -17.432 1.00 95.62 80 ILE A O 1
ATOM 608 N N . GLU A 1 81 ? 9.298 -9.398 -16.846 1.00 95.56 81 GLU A N 1
ATOM 609 C CA . GLU A 1 81 ? 8.161 -10.259 -17.203 1.00 95.56 81 GLU A CA 1
ATOM 610 C C . GLU A 1 81 ? 7.068 -10.274 -16.132 1.00 95.56 81 GLU A C 1
ATOM 612 O O . GLU A 1 81 ? 5.880 -10.331 -16.441 1.00 95.56 81 GLU A O 1
ATOM 617 N N . TRP A 1 82 ? 7.460 -10.251 -14.859 1.00 94.62 82 TRP A N 1
ATOM 618 C CA . TRP A 1 82 ? 6.527 -10.234 -13.738 1.00 94.62 82 TRP A CA 1
ATOM 619 C C . TRP A 1 82 ? 7.143 -9.528 -12.535 1.00 94.62 82 TRP A C 1
ATOM 621 O O . TRP A 1 82 ? 8.355 -9.610 -12.329 1.00 94.62 82 TRP A O 1
ATOM 631 N N . THR A 1 83 ? 6.301 -8.876 -11.733 1.00 96.56 83 THR A N 1
ATOM 632 C CA . THR A 1 83 ? 6.683 -8.273 -10.452 1.00 96.56 83 THR A CA 1
ATOM 633 C C . THR A 1 83 ? 5.721 -8.699 -9.344 1.00 96.56 83 THR A C 1
ATOM 635 O O . THR A 1 83 ? 4.504 -8.763 -9.550 1.00 96.56 83 THR A O 1
ATOM 638 N N . ALA A 1 84 ? 6.263 -8.983 -8.162 1.00 97.06 84 ALA A N 1
ATOM 639 C CA . ALA A 1 84 ? 5.484 -9.072 -6.934 1.00 97.06 84 ALA A CA 1
ATOM 640 C C . ALA A 1 84 ? 5.275 -7.662 -6.364 1.00 97.06 84 ALA A C 1
ATOM 642 O O . ALA A 1 84 ? 6.246 -6.988 -6.036 1.00 97.06 84 ALA A O 1
ATOM 643 N N . LEU A 1 85 ? 4.019 -7.230 -6.215 1.00 96.31 85 LEU A N 1
ATOM 644 C CA . LEU A 1 85 ? 3.688 -5.914 -5.662 1.00 96.31 85 LEU A CA 1
ATOM 645 C C . LEU A 1 85 ? 3.351 -6.002 -4.171 1.00 96.31 85 LEU A C 1
ATOM 647 O O . LEU A 1 85 ? 2.356 -6.619 -3.785 1.00 96.31 85 LEU A O 1
ATOM 651 N N . TYR A 1 86 ? 4.147 -5.329 -3.345 1.00 96.31 86 TYR A N 1
ATOM 652 C CA . TYR A 1 86 ? 3.920 -5.147 -1.916 1.00 96.31 86 TYR A CA 1
ATOM 653 C C . TYR A 1 86 ? 3.343 -3.758 -1.606 1.00 96.31 86 TYR A C 1
ATOM 655 O O . TYR A 1 86 ? 3.516 -2.811 -2.377 1.00 96.31 86 TYR A O 1
ATOM 663 N N . PRO A 1 87 ? 2.676 -3.584 -0.456 1.00 95.31 87 PRO A N 1
ATOM 664 C CA . PRO A 1 87 ? 2.317 -2.255 0.027 1.00 95.31 87 PRO A CA 1
ATOM 665 C C . PRO A 1 87 ? 3.558 -1.393 0.304 1.00 95.31 87 PRO A C 1
ATOM 667 O O . PRO A 1 87 ? 4.657 -1.916 0.479 1.00 95.31 87 PRO A O 1
ATOM 670 N N . THR A 1 88 ? 3.388 -0.077 0.396 1.00 92.81 88 THR A N 1
ATOM 671 C CA . THR A 1 88 ? 4.449 0.873 0.761 1.00 92.81 88 THR A CA 1
ATOM 672 C C . THR A 1 88 ? 4.243 1.404 2.176 1.00 92.81 88 THR A C 1
ATOM 674 O O . THR A 1 88 ? 5.039 1.129 3.075 1.00 92.81 88 THR A O 1
ATOM 677 N N . GLN A 1 89 ? 3.166 2.157 2.418 1.00 92.12 89 GLN A N 1
ATOM 678 C CA . GLN A 1 89 ? 2.844 2.672 3.750 1.00 92.12 89 GLN A CA 1
ATOM 679 C C . GLN A 1 89 ? 2.322 1.563 4.662 1.00 92.12 89 GLN A C 1
ATOM 681 O O . GLN A 1 89 ? 2.647 1.538 5.853 1.00 92.12 89 GLN A O 1
ATOM 686 N N . ALA A 1 90 ? 1.560 0.613 4.114 1.00 95.44 90 ALA A N 1
ATOM 687 C CA . ALA A 1 90 ? 0.964 -0.455 4.902 1.00 95.44 90 ALA A CA 1
ATOM 688 C C . ALA A 1 90 ? 1.996 -1.463 5.416 1.00 95.44 90 ALA A C 1
ATOM 690 O O . ALA A 1 90 ? 1.675 -2.208 6.330 1.00 95.44 90 ALA A O 1
ATOM 691 N N . LEU A 1 91 ? 3.258 -1.434 4.963 1.00 94.69 91 LEU A N 1
ATOM 692 C CA . LEU A 1 91 ? 4.358 -2.169 5.613 1.00 94.69 91 LEU A CA 1
ATOM 693 C C . LEU A 1 91 ? 4.470 -1.837 7.107 1.00 94.69 91 LEU A C 1
ATOM 695 O O . LEU A 1 91 ? 4.853 -2.676 7.922 1.00 94.69 91 LEU A O 1
ATOM 699 N N . ALA A 1 92 ? 4.098 -0.613 7.487 1.00 94.56 92 ALA A N 1
ATOM 700 C CA . ALA A 1 92 ? 4.133 -0.155 8.863 1.00 94.56 92 ALA A CA 1
ATOM 701 C C . ALA A 1 92 ? 2.911 -0.594 9.694 1.00 94.56 92 ALA A C 1
ATOM 703 O O . ALA A 1 92 ? 2.829 -0.221 10.865 1.00 94.56 92 ALA A O 1
ATOM 704 N N . TYR A 1 93 ? 1.977 -1.392 9.155 1.00 95.31 93 TYR A N 1
ATOM 705 C CA . TYR A 1 93 ? 0.777 -1.837 9.882 1.00 95.31 93 TYR A CA 1
ATOM 706 C C . TYR A 1 93 ? 1.101 -2.525 11.219 1.00 95.31 93 TYR A C 1
ATOM 708 O O . TYR A 1 93 ? 0.379 -2.339 12.196 1.00 95.31 93 TYR A O 1
ATOM 716 N N . GLY A 1 94 ? 2.235 -3.231 11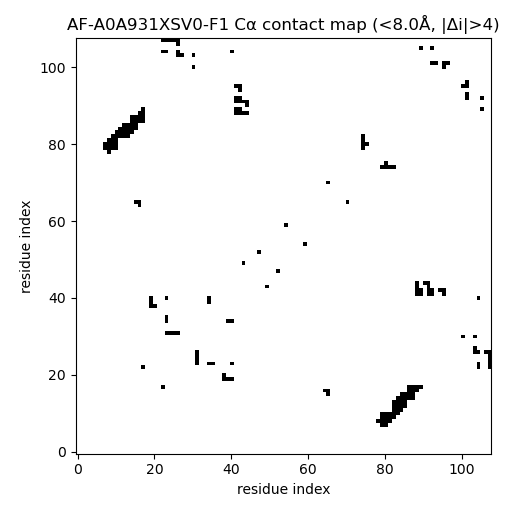.312 1.00 95.19 94 GLY A N 1
ATOM 717 C CA . GLY A 1 94 ? 2.706 -3.860 12.551 1.00 95.19 94 GLY A CA 1
ATOM 718 C C . GLY A 1 94 ? 3.058 -2.877 13.677 1.00 95.19 94 GLY A C 1
ATOM 719 O O . GLY A 1 94 ? 3.241 -3.292 14.817 1.00 95.19 94 GLY A O 1
ATOM 720 N N . LYS A 1 95 ? 3.138 -1.572 13.388 1.00 95.44 95 LYS A N 1
ATOM 721 C CA . LYS A 1 95 ? 3.334 -0.512 14.391 1.00 95.44 95 LYS A CA 1
ATOM 722 C C . LYS A 1 95 ? 2.018 0.031 14.956 1.00 95.44 95 LYS A C 1
ATOM 724 O O . LYS A 1 95 ? 2.041 0.905 15.823 1.00 95.44 95 LYS A O 1
ATOM 729 N N . ILE A 1 96 ? 0.871 -0.423 14.451 1.00 96.19 96 ILE A N 1
ATOM 730 C CA . ILE A 1 96 ? -0.439 -0.026 14.963 1.00 96.19 96 ILE A CA 1
ATOM 731 C C . ILE A 1 96 ? -0.652 -0.700 16.323 1.00 96.19 96 ILE A C 1
ATOM 733 O O . ILE A 1 96 ? -0.661 -1.920 16.433 1.00 96.19 96 ILE A O 1
ATOM 737 N N . VAL A 1 97 ? -0.861 0.108 17.365 1.00 95.69 97 VAL A N 1
ATOM 738 C CA . VAL A 1 97 ? -1.060 -0.389 18.741 1.00 95.69 97 VAL A CA 1
ATOM 739 C C . VAL A 1 97 ? -2.417 -1.084 18.911 1.00 95.69 97 VAL A C 1
ATOM 741 O O . VAL A 1 97 ? -2.537 -2.050 19.658 1.00 95.69 97 VAL A O 1
ATOM 744 N N . SER A 1 98 ? -3.456 -0.597 18.228 1.00 95.50 98 SER A N 1
ATOM 745 C CA . SER A 1 98 ? -4.786 -1.211 18.266 1.00 95.50 98 SER A CA 1
ATOM 746 C C . SER A 1 98 ? -4.859 -2.386 17.292 1.00 95.50 98 SER A C 1
ATOM 748 O O . SER A 1 98 ? -4.925 -2.181 16.080 1.00 95.50 98 SER A O 1
ATOM 750 N N . LEU A 1 99 ? -4.901 -3.610 17.827 1.00 96.69 99 LEU A N 1
ATOM 751 C CA . LEU A 1 99 ? -5.063 -4.830 17.029 1.00 96.69 99 LEU A CA 1
ATOM 752 C C . LEU A 1 99 ? -6.324 -4.776 16.158 1.00 96.69 99 LEU A C 1
ATOM 754 O O . LEU A 1 99 ? -6.261 -5.058 14.966 1.00 96.69 99 LEU A O 1
ATOM 758 N N . ASP A 1 100 ? -7.452 -4.363 16.733 1.00 96.88 100 ASP A N 1
ATOM 759 C CA . ASP A 1 100 ? -8.726 -4.307 16.013 1.00 96.88 100 ASP A CA 1
ATOM 760 C C . ASP A 1 100 ? -8.683 -3.314 14.845 1.00 96.88 100 ASP A C 1
ATOM 762 O O . ASP A 1 100 ? -9.163 -3.621 13.754 1.00 96.88 100 ASP A O 1
ATOM 766 N N . TYR A 1 101 ? -8.045 -2.152 15.035 1.00 96.25 101 TYR A N 1
ATOM 767 C CA . TYR A 1 101 ? -7.831 -1.203 13.944 1.00 96.25 101 TYR A CA 1
ATOM 768 C C . TYR A 1 101 ? -6.895 -1.783 12.877 1.00 96.25 101 TYR A C 1
ATOM 770 O O . TYR A 1 101 ? -7.192 -1.663 11.692 1.00 96.25 101 TYR A O 1
ATOM 778 N N . ALA A 1 102 ? -5.799 -2.442 13.276 1.00 96.88 102 ALA A N 1
ATOM 779 C CA . ALA A 1 102 ? -4.862 -3.076 12.346 1.00 96.88 102 ALA A 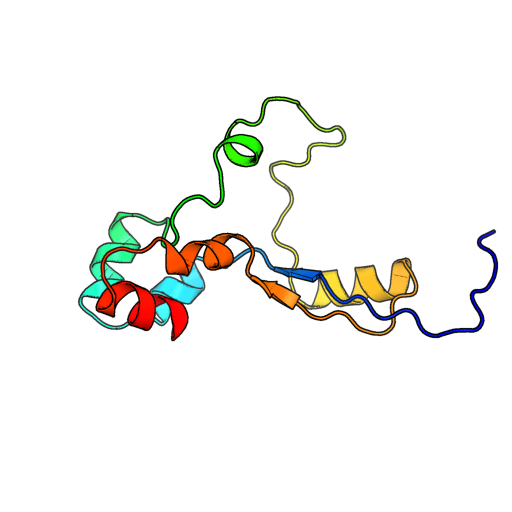CA 1
ATOM 780 C C . ALA A 1 102 ? -5.556 -4.145 11.483 1.00 96.88 102 ALA A C 1
ATOM 782 O O . ALA A 1 102 ? -5.357 -4.192 10.269 1.00 96.88 102 ALA A O 1
ATOM 783 N N . VAL A 1 103 ? -6.423 -4.960 12.091 1.00 96.88 103 VAL A N 1
ATOM 784 C CA . VAL A 1 103 ? -7.245 -5.953 11.387 1.00 96.88 103 VAL A CA 1
ATOM 785 C C . VAL A 1 103 ? -8.244 -5.274 10.454 1.00 96.88 103 VAL A C 1
ATOM 787 O O . VAL A 1 103 ? -8.409 -5.716 9.319 1.00 96.88 103 VAL A O 1
ATOM 790 N N . ALA A 1 104 ? -8.912 -4.214 10.912 1.00 96.88 104 ALA A N 1
ATOM 791 C CA . ALA A 1 104 ? -9.909 -3.506 10.120 1.00 96.88 104 ALA A CA 1
ATOM 792 C C . ALA A 1 104 ? -9.300 -2.835 8.882 1.00 96.88 104 ALA A C 1
ATOM 794 O O . ALA A 1 104 ? -9.845 -2.984 7.794 1.00 96.88 104 ALA A O 1
ATOM 795 N N . VAL A 1 105 ? -8.173 -2.132 9.033 1.00 96.94 105 VAL A N 1
ATOM 796 C CA . VAL A 1 105 ? -7.516 -1.429 7.921 1.00 96.94 105 VAL A CA 1
ATOM 797 C C . VAL A 1 105 ? -6.851 -2.389 6.933 1.00 96.94 105 VAL A C 1
ATOM 799 O O . VAL A 1 105 ? -6.831 -2.101 5.748 1.00 96.94 105 VAL A O 1
ATOM 802 N N . SER A 1 106 ? -6.349 -3.543 7.388 1.00 96.88 106 SER A N 1
ATOM 803 C CA . SER A 1 106 ? -5.682 -4.512 6.501 1.00 96.88 106 SER A CA 1
ATOM 804 C C . SER A 1 106 ? -6.658 -5.393 5.709 1.00 96.88 106 SER A C 1
ATOM 806 O O . SER A 1 106 ? -6.245 -6.075 4.777 1.00 96.88 106 SER A O 1
ATOM 808 N N . ARG A 1 107 ? -7.935 -5.450 6.113 1.00 96.19 107 ARG A N 1
ATOM 809 C CA . ARG A 1 107 ? -8.995 -6.199 5.411 1.00 96.19 107 ARG A CA 1
ATOM 810 C C . ARG A 1 107 ? -9.772 -5.359 4.402 1.00 96.19 107 ARG A C 1
ATOM 812 O O . ARG A 1 107 ? -10.483 -5.943 3.586 1.00 96.19 107 ARG A O 1
ATOM 819 N N . ALA A 1 108 ? -9.728 -4.043 4.568 1.00 95.56 108 ALA A N 1
ATOM 820 C CA . ALA A 1 108 ? -10.426 -3.075 3.740 1.00 95.56 108 ALA A CA 1
ATOM 821 C C . ALA A 1 108 ? -9.715 -2.922 2.392 1.00 95.56 108 ALA A C 1
ATOM 823 O O . ALA A 1 108 ? -10.440 -2.859 1.378 1.00 95.56 108 ALA A O 1
#

Solvent-accessible surface area (backbone atoms only — not comparable to full-atom values): 6820 Å² total; per-residue (Å²): 134,81,80,80,69,92,61,86,40,69,45,82,77,37,70,40,80,76,57,49,71,61,34,41,72,51,28,54,83,72,55,23,66,55,34,66,77,61,64,64,85,54,53,80,75,55,69,72,80,69,58,61,86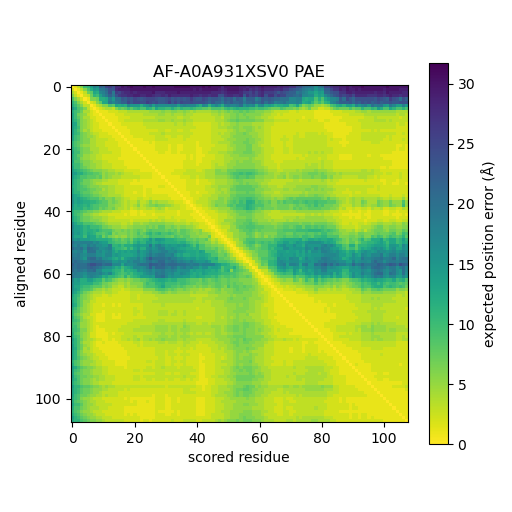,64,88,53,86,78,72,68,73,89,62,77,84,73,51,73,67,53,48,53,53,48,30,64,74,73,61,40,76,46,64,43,73,39,65,54,49,59,67,22,41,87,73,49,84,50,62,69,57,42,53,41,64,74,72,57

Secondary structure (DSSP, 8-state):
-----SS-EEEEEEEE---HHHHHHHSPTTHHHHHHHHS--S--S-HHHHT--S--TTT-TTPPP--HHHHHHHHHHHTEEEEEEEESSGGGGGG-S-HHHHHHHHH-

Sequence (108 aa):
MSSPFAGRIIDGDGHVMEDNPGIIAHMAAPYREIAQRRGVIFPPLDHLHAGRAVETPPQRDGRPGVGPEGWLAFLDDVGIEWTALYPTQALAYGKIVSLDYAVAVSRA

Nearest PDB structures (foldseek):
  8sm7-assembly2_G  TM=6.943E-01  e=7.288E-03  Paenibacillus sp. Y412MC10
  6omr-assembly1_B  TM=5.929E-01  e=5.199E-02  Streptomyces platensis
  6m2i-assembly1_B-2  TM=5.626E-01  e=2.643E-01  Rhodococcus wratislaviensis

Radius of gyration: 17.36 Å; Cα contacts (8 Å, |Δi|>4): 105; chains: 1; bounding box: 41×32×46 Å

Foldseek 3Di:
DDDPPPDAAEAEEAEFEDPLVVLLVQFDPPLSVVSVVVSDQFDAPDDPVVVPPDQDPPGPPPDDTQDPVNVVVVCVVVRHPYYDYDYDRLVRLVVDPDPVSSVRSVVD

Mean predicted aligned error: 6.11 Å